Protein AF-A0A2U0RWL9-F1 (afdb_monomer_lite)

Secondary structure (DSSP, 8-state):
------S-HHHHHHH-SSEEEEETTEEEEEE-HHHHHHHTT-TT--HHHHHHHHTTTHHHHHHHHHHT-

pLDDT: mean 81.28, std 12.58, range [42.97, 94.25]

Sequence (69 aa):
TTILSTHVLEIADAVCDKVAILYQGTKLAEGTPTELRKESKMSDSSLEDIFLKLTGTNDIKDIVQALGK

Radius of gyration: 12.49 Å; chains: 1; bounding box: 34×26×21 Å

Structure (mmCIF, N/CA/C/O backbone):
data_AF-A0A2U0RWL9-F1
#
_entry.id   AF-A0A2U0RWL9-F1
#
loop_
_atom_site.group_PDB
_atom_site.id
_atom_site.type_symbol
_atom_site.label_atom_id
_atom_site.label_alt_id
_atom_site.label_comp_id
_atom_site.label_asym_id
_atom_site.label_entity_id
_atom_site.label_seq_id
_atom_site.pdbx_PDB_ins_code
_atom_site.Cartn_x
_atom_site.Cartn_y
_atom_site.Cartn_z
_atom_site.occupancy
_atom_site.B_iso_or_equiv
_atom_site.auth_seq_id
_atom_site.auth_comp_id
_atom_site.auth_asym_id
_atom_site.auth_atom_id
_atom_site.pdbx_PDB_model_num
ATOM 1 N N . THR A 1 1 ? 9.809 11.957 -8.601 1.00 86.25 1 THR A N 1
ATOM 2 C CA . THR A 1 1 ? 8.896 11.310 -7.643 1.00 86.25 1 THR A CA 1
ATOM 3 C C . THR A 1 1 ? 7.496 11.789 -7.907 1.00 86.25 1 THR A C 1
ATOM 5 O O . THR A 1 1 ? 7.287 12.995 -7.931 1.00 86.25 1 THR A O 1
ATOM 8 N N . THR A 1 2 ? 6.576 10.858 -8.131 1.00 93.44 2 THR A N 1
ATOM 9 C CA . THR A 1 2 ? 5.159 11.130 -8.397 1.00 93.44 2 THR A CA 1
ATOM 10 C C . THR A 1 2 ? 4.329 10.461 -7.310 1.00 93.44 2 THR A C 1
ATOM 12 O O . THR A 1 2 ? 4.703 9.389 -6.841 1.00 93.44 2 THR A O 1
ATOM 15 N N . ILE A 1 3 ? 3.224 11.088 -6.908 1.00 93.75 3 ILE A N 1
ATOM 16 C CA . ILE A 1 3 ? 2.260 10.505 -5.971 1.00 93.75 3 ILE A CA 1
ATOM 17 C C . ILE A 1 3 ? 0.964 10.248 -6.732 1.00 93.75 3 ILE A C 1
ATOM 19 O O . ILE A 1 3 ? 0.408 11.163 -7.336 1.00 93.75 3 ILE A O 1
ATOM 23 N N . LEU A 1 4 ? 0.496 9.004 -6.681 1.00 94.25 4 LEU A N 1
ATOM 24 C CA . LEU A 1 4 ? -0.810 8.592 -7.177 1.00 94.25 4 LEU A CA 1
ATOM 25 C C . LEU A 1 4 ? -1.708 8.285 -5.977 1.00 94.25 4 LEU A C 1
ATOM 27 O O . LEU A 1 4 ? -1.294 7.591 -5.052 1.00 94.25 4 LEU A O 1
ATOM 31 N N . SER A 1 5 ? -2.938 8.789 -6.002 1.00 93.50 5 SER A N 1
ATOM 32 C CA . SER A 1 5 ? -3.982 8.405 -5.055 1.00 93.50 5 SER A CA 1
ATOM 33 C C . SER A 1 5 ? -5.145 7.815 -5.834 1.00 93.50 5 SER A C 1
ATOM 35 O O . SER A 1 5 ? -5.631 8.413 -6.792 1.00 93.50 5 SER A O 1
ATOM 37 N N . THR A 1 6 ? -5.565 6.620 -5.442 1.00 93.69 6 THR A N 1
ATOM 38 C CA . THR A 1 6 ? -6.703 5.919 -6.025 1.00 93.69 6 THR A CA 1
ATOM 39 C C . THR A 1 6 ? -7.345 5.044 -4.956 1.00 93.69 6 THR A C 1
ATOM 41 O O . THR A 1 6 ? -6.673 4.599 -4.027 1.00 93.69 6 THR A O 1
ATOM 44 N N . HIS A 1 7 ? -8.646 4.803 -5.088 1.00 91.69 7 HIS A N 1
ATOM 45 C CA . HIS A 1 7 ? -9.355 3.788 -4.308 1.00 91.69 7 HIS A CA 1
ATOM 46 C C . HIS A 1 7 ? -9.337 2.414 -5.004 1.00 91.69 7 HIS A C 1
ATOM 48 O O . HIS A 1 7 ? -9.746 1.423 -4.410 1.00 91.69 7 HIS A O 1
ATOM 54 N N . VAL A 1 8 ? -8.870 2.349 -6.256 1.00 91.12 8 VAL A N 1
ATOM 55 C CA . VAL A 1 8 ? -8.770 1.115 -7.044 1.00 91.12 8 VAL A CA 1
ATOM 56 C C . VAL A 1 8 ? -7.400 0.486 -6.807 1.00 91.12 8 VAL A C 1
ATOM 58 O O . VAL A 1 8 ? -6.393 0.930 -7.364 1.00 91.12 8 VAL A O 1
ATOM 61 N N . LEU A 1 9 ? -7.363 -0.541 -5.962 1.00 89.88 9 LEU A N 1
ATOM 62 C CA . LEU A 1 9 ? -6.119 -1.142 -5.476 1.00 89.88 9 LEU A CA 1
ATOM 63 C C . LEU A 1 9 ? -5.329 -1.875 -6.571 1.00 89.88 9 LEU A C 1
ATOM 65 O O . LEU A 1 9 ? -4.104 -1.829 -6.542 1.00 89.88 9 LEU A O 1
ATOM 69 N N . GLU A 1 10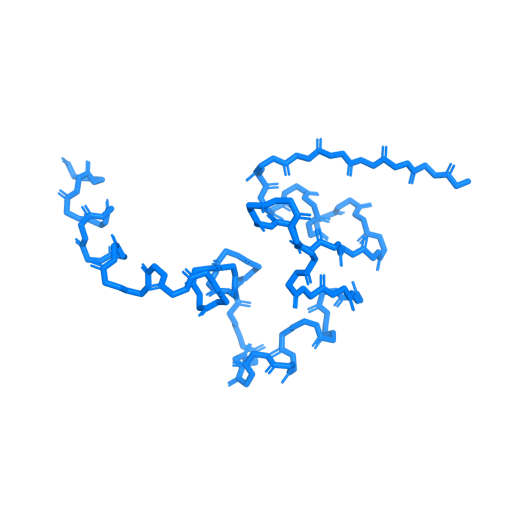 ? -5.990 -2.459 -7.576 1.00 89.25 10 GLU A N 1
ATOM 70 C CA . GLU A 1 10 ? -5.314 -3.069 -8.738 1.00 89.25 10 GLU A CA 1
ATOM 71 C C . GLU A 1 10 ? -4.486 -2.056 -9.537 1.00 89.25 10 GLU A C 1
ATOM 73 O O . GLU A 1 10 ? -3.386 -2.364 -9.989 1.00 89.25 10 GLU A O 1
ATOM 78 N N . ILE A 1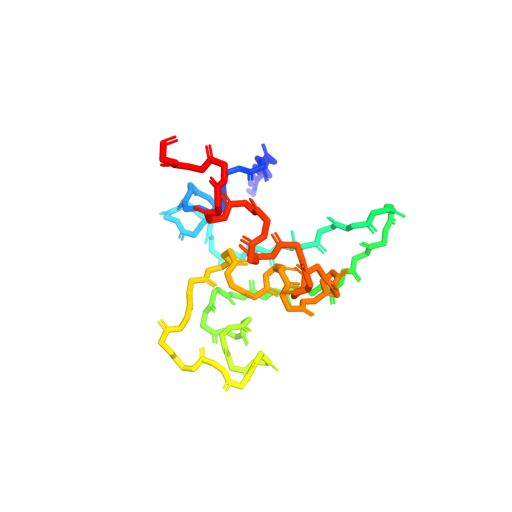 11 ? -4.977 -0.820 -9.675 1.00 91.12 11 ILE A N 1
ATOM 79 C CA . ILE A 1 11 ? -4.238 0.242 -10.370 1.00 91.12 11 ILE A CA 1
ATOM 80 C C . ILE A 1 11 ? -3.020 0.658 -9.541 1.00 91.12 11 ILE A C 1
ATOM 82 O O . ILE A 1 11 ? -1.945 0.871 -10.098 1.00 91.12 11 ILE A O 1
ATOM 86 N N . ALA A 1 12 ? -3.171 0.759 -8.216 1.00 91.94 12 ALA A N 1
ATOM 87 C CA . ALA A 1 12 ? -2.052 1.070 -7.330 1.00 91.94 12 ALA A CA 1
ATOM 88 C C . A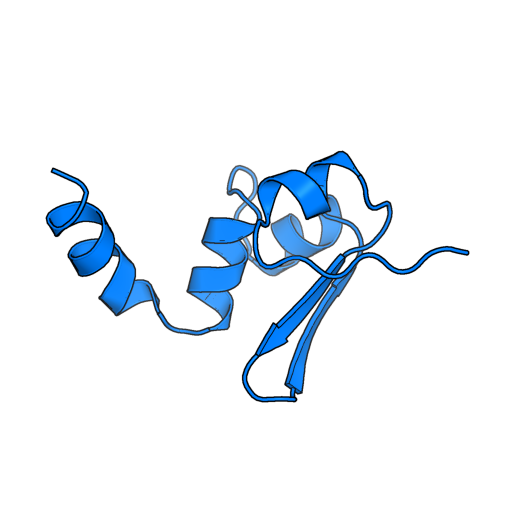LA A 1 12 ? -0.964 -0.017 -7.389 1.00 91.94 12 ALA A C 1
ATOM 90 O O . ALA A 1 12 ? 0.212 0.322 -7.464 1.00 91.94 12 ALA A O 1
ATOM 91 N N . ASP A 1 13 ? -1.353 -1.297 -7.421 1.00 88.94 13 ASP A N 1
ATOM 92 C CA . ASP A 1 13 ? -0.427 -2.434 -7.545 1.00 88.94 13 ASP A CA 1
ATOM 93 C C . ASP A 1 13 ? 0.324 -2.423 -8.887 1.00 88.94 13 ASP A C 1
ATOM 95 O O . ASP A 1 13 ? 1.528 -2.651 -8.943 1.00 88.94 13 ASP A O 1
ATOM 99 N N . ALA A 1 14 ? -0.382 -2.119 -9.980 1.00 91.00 14 ALA A N 1
ATOM 100 C CA . ALA A 1 14 ? 0.184 -2.159 -11.327 1.00 91.00 14 ALA A CA 1
ATOM 101 C C . ALA A 1 14 ? 1.104 -0.971 -11.655 1.00 91.00 14 ALA A C 1
ATOM 103 O O . ALA A 1 14 ? 1.965 -1.088 -12.528 1.00 91.00 14 ALA A O 1
ATOM 104 N N . VAL A 1 15 ? 0.895 0.185 -11.015 1.00 93.19 15 VAL A N 1
ATOM 105 C CA . VAL A 1 15 ? 1.553 1.449 -11.395 1.00 93.19 15 VAL A CA 1
ATOM 106 C C . VAL A 1 15 ? 2.595 1.912 -10.375 1.00 93.19 15 VAL A C 1
ATOM 108 O O . VAL A 1 15 ? 3.533 2.612 -10.756 1.00 93.19 15 VAL A O 1
ATOM 111 N N . CYS A 1 16 ? 2.450 1.583 -9.088 1.00 93.38 16 CYS A N 1
ATOM 112 C CA . CYS A 1 16 ? 3.288 2.154 -8.033 1.00 93.38 16 CYS A CA 1
ATOM 113 C C . CYS A 1 16 ? 4.394 1.205 -7.556 1.00 93.38 16 CYS A C 1
ATOM 115 O O . CYS A 1 16 ? 4.144 0.052 -7.228 1.00 93.38 16 CYS A O 1
ATOM 117 N N . ASP A 1 17 ? 5.604 1.744 -7.375 1.00 93.44 17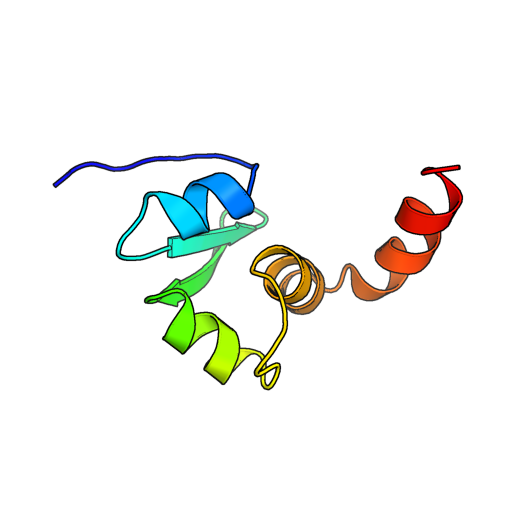 ASP A N 1
ATOM 118 C CA . ASP A 1 17 ? 6.720 1.010 -6.758 1.00 93.44 17 ASP A CA 1
ATOM 119 C C . ASP A 1 17 ? 6.496 0.763 -5.253 1.00 93.44 17 ASP A C 1
ATOM 121 O O . ASP A 1 17 ? 6.921 -0.247 -4.690 1.00 93.44 17 ASP A O 1
ATOM 125 N N . LYS A 1 18 ? 5.826 1.710 -4.584 1.00 92.88 18 LYS A N 1
ATOM 126 C CA . LYS A 1 18 ? 5.426 1.642 -3.173 1.00 92.88 18 LYS A CA 1
ATOM 127 C C . LYS A 1 18 ? 3.981 2.092 -3.019 1.00 92.88 18 LYS A C 1
ATOM 129 O O . LYS A 1 18 ? 3.564 3.077 -3.625 1.00 92.88 18 LYS A O 1
ATOM 134 N N . VAL A 1 19 ? 3.259 1.421 -2.133 1.00 93.31 19 VAL A N 1
ATOM 135 C CA . VAL A 1 19 ? 1.860 1.693 -1.812 1.00 93.31 19 VAL A CA 1
ATOM 136 C C . VAL A 1 19 ? 1.733 1.967 -0.316 1.00 93.31 19 VAL A C 1
ATOM 138 O O . VAL A 1 19 ? 2.347 1.289 0.507 1.00 93.31 19 VAL A O 1
ATOM 141 N N . ALA A 1 20 ? 0.927 2.967 0.038 1.00 92.12 20 ALA A N 1
ATOM 142 C CA . ALA A 1 20 ? 0.512 3.237 1.408 1.00 92.12 20 ALA A CA 1
ATOM 143 C C . ALA A 1 20 ? -1.006 3.081 1.513 1.00 92.12 20 ALA A C 1
ATOM 145 O O . ALA A 1 20 ? -1.749 3.668 0.727 1.00 92.12 20 ALA A O 1
ATOM 146 N N . ILE A 1 21 ? -1.463 2.311 2.497 1.00 89.94 21 ILE A N 1
ATOM 147 C CA . ILE A 1 21 ? -2.883 2.130 2.787 1.00 89.94 21 ILE A CA 1
ATOM 148 C C . ILE A 1 21 ? -3.288 3.133 3.862 1.00 89.94 21 ILE A C 1
ATOM 150 O O . ILE A 1 21 ? -2.757 3.124 4.976 1.00 89.94 21 ILE A O 1
ATOM 154 N N . LEU A 1 22 ? -4.252 3.986 3.525 1.00 89.88 22 LEU A N 1
ATOM 155 C CA . LEU A 1 22 ? -4.827 4.978 4.427 1.00 89.88 22 LEU A CA 1
ATOM 156 C C . LEU A 1 22 ? -6.267 4.595 4.768 1.00 89.88 22 LEU A C 1
ATOM 158 O O . LEU A 1 22 ? -7.060 4.281 3.882 1.00 89.88 22 LEU A O 1
ATOM 162 N N . TYR A 1 23 ? -6.619 4.672 6.047 1.00 86.56 23 TYR A N 1
ATOM 163 C CA . TYR A 1 23 ? -7.975 4.452 6.535 1.00 86.56 23 TYR A CA 1
ATOM 164 C C . TYR A 1 23 ? -8.280 5.423 7.672 1.00 86.56 23 TYR A C 1
ATOM 166 O O . TYR A 1 23 ? -7.490 5.552 8.604 1.00 86.56 23 TYR A O 1
ATOM 174 N N . GLN A 1 24 ? -9.407 6.136 7.584 1.00 87.94 24 GLN A N 1
ATOM 175 C CA . GLN A 1 24 ? -9.849 7.103 8.603 1.00 87.94 24 GLN A CA 1
ATOM 176 C C . GLN A 1 24 ? -8.752 8.101 9.034 1.00 87.94 24 GLN A C 1
ATOM 178 O O . GLN A 1 24 ? -8.560 8.379 10.214 1.00 87.94 24 GLN A O 1
ATOM 183 N N . GLY A 1 25 ? -7.987 8.621 8.069 1.00 89.12 25 GLY A N 1
ATOM 184 C CA . GLY A 1 25 ? -6.899 9.571 8.333 1.00 89.12 25 GLY A CA 1
ATOM 185 C C . GLY A 1 25 ? -5.640 8.957 8.957 1.00 89.12 25 GLY A C 1
ATOM 186 O O . GLY A 1 25 ? -4.700 9.688 9.254 1.00 89.12 25 GLY A O 1
ATOM 187 N N . THR A 1 26 ? -5.587 7.633 9.121 1.00 87.25 26 THR A N 1
ATOM 188 C CA . THR A 1 26 ? -4.441 6.908 9.680 1.00 87.25 26 THR A CA 1
ATOM 189 C C . THR A 1 26 ? -3.788 6.027 8.618 1.00 87.25 26 THR A C 1
ATOM 191 O O . THR A 1 26 ? -4.468 5.404 7.802 1.00 87.25 26 THR A O 1
ATOM 194 N N . LYS A 1 27 ? -2.453 5.958 8.624 1.00 90.94 27 LYS A N 1
ATOM 195 C CA . LYS A 1 27 ? -1.690 5.028 7.786 1.00 90.94 27 LYS A CA 1
ATOM 196 C C . LYS A 1 27 ? -1.687 3.646 8.426 1.00 90.94 27 LYS A C 1
ATOM 198 O O . LYS A 1 27 ? -1.117 3.485 9.501 1.00 90.94 27 LYS A O 1
ATOM 203 N N . LEU A 1 28 ? -2.307 2.674 7.764 1.00 87.56 28 LEU A N 1
ATOM 204 C CA . LEU A 1 28 ? -2.379 1.296 8.252 1.00 87.56 28 LEU A CA 1
ATOM 205 C C . LEU A 1 28 ? -1.157 0.474 7.846 1.00 87.56 28 LEU A C 1
ATOM 207 O O . LEU A 1 28 ? -0.662 -0.310 8.646 1.00 87.56 28 LEU A O 1
ATOM 211 N N . ALA A 1 29 ? -0.671 0.659 6.618 1.00 88.19 29 ALA A N 1
ATOM 212 C CA . ALA A 1 29 ? 0.493 -0.050 6.095 1.00 88.19 29 ALA A CA 1
ATOM 213 C C . ALA A 1 29 ? 1.191 0.773 5.005 1.00 88.19 29 ALA A C 1
ATOM 215 O O . ALA A 1 29 ? 0.572 1.636 4.375 1.00 88.19 29 ALA A O 1
ATOM 216 N N . GLU A 1 30 ? 2.479 0.523 4.785 1.00 91.25 30 GLU A N 1
ATOM 217 C CA . GLU A 1 30 ? 3.261 1.133 3.709 1.00 91.25 30 GLU A CA 1
ATOM 218 C C . GLU A 1 30 ? 4.414 0.216 3.311 1.00 91.25 30 GLU A C 1
ATOM 220 O O . GLU A 1 30 ? 5.186 -0.209 4.165 1.00 91.25 30 GLU A O 1
ATOM 225 N N . GLY A 1 31 ? 4.580 -0.014 2.014 1.00 91.50 31 GLY A N 1
ATOM 226 C CA . GLY A 1 31 ? 5.679 -0.814 1.493 1.00 91.50 31 GLY A CA 1
ATOM 227 C C . GLY A 1 31 ? 5.528 -1.070 0.004 1.00 91.50 31 GLY A C 1
ATOM 228 O O . GLY A 1 31 ? 4.640 -0.531 -0.656 1.00 91.50 31 GLY A O 1
ATOM 229 N N . THR A 1 32 ? 6.403 -1.902 -0.536 1.00 91.94 32 THR A N 1
ATOM 230 C CA . THR A 1 32 ? 6.177 -2.546 -1.831 1.00 91.94 32 THR A CA 1
ATOM 231 C C . THR A 1 32 ? 4.998 -3.522 -1.723 1.00 91.94 32 THR A C 1
ATOM 233 O O . THR A 1 32 ? 4.728 -4.049 -0.638 1.00 91.94 32 THR A O 1
ATOM 236 N N . PRO A 1 33 ? 4.307 -3.839 -2.827 1.00 85.44 33 PRO A N 1
ATOM 237 C CA . PRO A 1 33 ? 3.235 -4.832 -2.801 1.00 85.44 33 PRO A CA 1
ATOM 238 C C . PRO A 1 33 ? 3.657 -6.183 -2.211 1.00 85.44 33 PRO A C 1
ATOM 240 O O . PRO A 1 33 ? 2.907 -6.804 -1.460 1.00 85.44 33 PRO A O 1
ATOM 243 N N . THR A 1 34 ? 4.888 -6.617 -2.489 1.00 85.31 34 THR A N 1
ATOM 244 C CA . THR A 1 34 ? 5.470 -7.848 -1.939 1.00 85.31 34 THR A CA 1
ATOM 245 C C . THR A 1 34 ? 5.618 -7.792 -0.417 1.00 85.31 34 THR A C 1
ATOM 247 O O . THR A 1 34 ? 5.341 -8.777 0.269 1.00 85.31 34 THR A O 1
ATOM 250 N N . GLU A 1 35 ? 6.034 -6.649 0.135 1.00 88.44 35 GLU A N 1
ATOM 251 C CA . GLU A 1 35 ? 6.137 -6.450 1.586 1.00 88.44 35 GLU A CA 1
ATOM 252 C C . GLU A 1 35 ? 4.757 -6.468 2.242 1.00 88.44 35 GLU A C 1
ATOM 254 O O . GLU A 1 35 ? 4.561 -7.195 3.216 1.00 88.44 35 GLU A O 1
ATOM 259 N N . LEU A 1 36 ? 3.777 -5.776 1.652 1.00 85.50 36 LEU A N 1
ATOM 260 C CA . LEU A 1 36 ? 2.401 -5.746 2.157 1.00 85.50 36 LEU A CA 1
ATOM 261 C C . LEU A 1 36 ? 1.764 -7.150 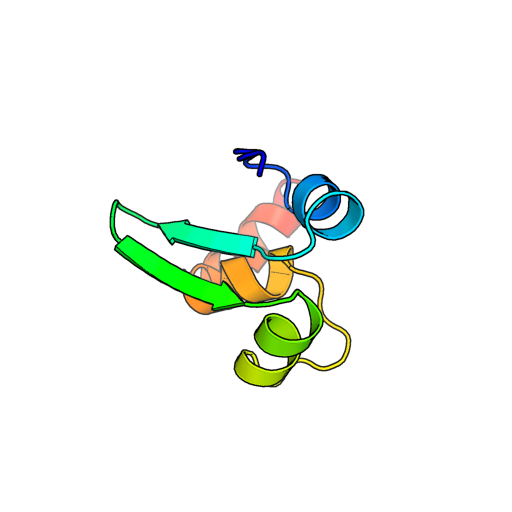2.179 1.00 85.50 36 LEU A C 1
ATOM 263 O O . LEU A 1 36 ? 1.085 -7.519 3.143 1.00 85.50 36 LEU A O 1
ATOM 267 N N . ARG A 1 37 ? 2.022 -7.977 1.154 1.00 82.88 37 ARG A N 1
ATOM 268 C CA . ARG A 1 37 ? 1.590 -9.393 1.085 1.00 82.88 37 ARG A CA 1
ATOM 269 C C . ARG A 1 37 ? 2.237 -10.256 2.172 1.00 82.88 37 ARG A C 1
ATOM 271 O O . ARG A 1 37 ? 1.602 -11.127 2.769 1.00 82.88 37 ARG A O 1
ATOM 278 N N . LYS A 1 38 ? 3.506 -9.991 2.486 1.00 82.25 38 LYS A N 1
ATOM 279 C CA . LYS A 1 38 ? 4.224 -10.683 3.563 1.00 82.25 38 LYS A CA 1
ATOM 280 C C . LYS A 1 38 ? 3.701 -10.286 4.947 1.00 82.25 38 LYS A C 1
ATOM 282 O O . LYS A 1 38 ? 3.521 -11.161 5.795 1.00 82.25 38 LYS A O 1
ATOM 287 N N . GLU A 1 39 ? 3.428 -9.002 5.174 1.00 73.94 39 GLU A N 1
ATOM 288 C CA . GLU A 1 39 ? 2.890 -8.492 6.446 1.00 73.94 39 GLU A CA 1
ATOM 289 C C . GLU A 1 39 ? 1.494 -9.039 6.756 1.00 73.94 39 GLU A C 1
ATOM 291 O O . GLU A 1 39 ? 1.181 -9.371 7.900 1.00 73.94 39 GLU A O 1
ATOM 296 N N . SER A 1 40 ? 0.675 -9.217 5.724 1.00 71.06 40 SER A N 1
ATOM 297 C CA . SER A 1 40 ? -0.675 -9.777 5.834 1.00 71.06 40 SER A CA 1
ATOM 298 C C . SER A 1 40 ? -0.713 -11.302 6.014 1.00 71.06 40 SER A C 1
ATOM 300 O O . SER A 1 40 ? -1.794 -11.860 6.209 1.00 71.06 40 SER A O 1
ATOM 302 N N . LYS A 1 41 ? 0.447 -11.988 6.016 1.00 71.81 41 LYS A N 1
ATOM 303 C CA . LYS A 1 41 ? 0.579 -13.463 6.068 1.00 71.81 41 LYS A CA 1
ATOM 304 C C . LYS A 1 41 ? -0.227 -14.170 4.972 1.00 71.81 41 LYS A C 1
ATOM 306 O O . LYS A 1 41 ? -0.724 -15.279 5.167 1.00 71.81 41 LYS A O 1
ATOM 311 N N . MET A 1 42 ? -0.361 -13.506 3.832 1.00 68.12 42 MET A N 1
ATOM 312 C CA . MET A 1 42 ? -1.256 -13.869 2.747 1.00 68.12 42 MET A CA 1
ATOM 313 C C . MET A 1 42 ? -0.469 -13.826 1.434 1.00 68.12 42 MET A C 1
ATOM 315 O O . MET A 1 42 ? -0.479 -12.844 0.697 1.00 68.12 42 MET A O 1
ATOM 319 N N . SER A 1 43 ? 0.272 -14.907 1.182 1.00 61.97 43 SER A N 1
ATOM 320 C CA . SER A 1 43 ? 1.277 -15.012 0.115 1.00 61.97 43 SER A CA 1
ATOM 321 C C . SER A 1 43 ? 0.717 -14.794 -1.297 1.00 61.97 43 SER A C 1
ATOM 323 O O . SER A 1 43 ? 1.419 -14.258 -2.146 1.00 61.97 43 SER A O 1
ATOM 325 N N . ASP A 1 44 ? -0.542 -15.178 -1.522 1.00 69.69 44 ASP A N 1
ATOM 326 C CA . ASP A 1 44 ? -1.223 -15.162 -2.828 1.00 69.69 44 ASP A CA 1
ATOM 327 C C . ASP A 1 44 ? -2.398 -14.171 -2.890 1.00 69.69 44 ASP A C 1
ATOM 329 O O . ASP A 1 44 ? -3.196 -14.192 -3.824 1.00 69.69 44 ASP A O 1
ATOM 333 N N . SER A 1 45 ? -2.552 -13.299 -1.892 1.00 78.56 45 SER A N 1
ATOM 334 C CA . SER A 1 45 ? -3.737 -12.437 -1.803 1.00 78.56 45 SER A CA 1
ATOM 335 C C . SER A 1 45 ? -3.513 -11.067 -2.425 1.00 78.56 45 SER A C 1
ATOM 337 O O . SER A 1 45 ? -2.404 -10.532 -2.400 1.00 78.56 45 SER A O 1
ATOM 339 N N . SER A 1 46 ? -4.576 -10.509 -2.999 1.00 85.50 46 SER A N 1
ATOM 340 C CA . SER A 1 46 ? -4.570 -9.199 -3.654 1.00 85.50 46 SER A CA 1
ATOM 341 C C . SER A 1 46 ? -4.376 -8.057 -2.644 1.00 85.50 46 SER A C 1
ATOM 343 O O . SER A 1 46 ? -4.623 -8.225 -1.448 1.00 85.50 46 SER A O 1
ATOM 345 N N . LEU A 1 47 ? -3.990 -6.860 -3.108 1.00 85.06 47 LEU A N 1
ATOM 346 C CA . LEU A 1 47 ? -3.976 -5.669 -2.241 1.00 85.06 47 LEU A CA 1
ATOM 347 C C . LEU A 1 47 ? -5.359 -5.379 -1.628 1.00 85.06 47 LEU A C 1
ATOM 349 O O . LEU A 1 47 ? -5.434 -4.832 -0.528 1.00 85.06 47 LEU A O 1
ATOM 353 N N . GLU A 1 48 ? -6.442 -5.778 -2.297 1.00 85.06 48 GLU A N 1
ATOM 354 C CA . GLU A 1 48 ? -7.810 -5.685 -1.781 1.00 85.06 48 GLU A CA 1
ATOM 355 C C . GLU A 1 48 ? -8.037 -6.587 -0.570 1.00 85.06 48 GLU A C 1
ATOM 357 O O . GLU A 1 48 ? -8.544 -6.134 0.457 1.00 85.06 48 GLU A O 1
ATOM 362 N N . ASP A 1 49 ? -7.592 -7.840 -0.633 1.00 84.56 49 ASP A N 1
ATOM 363 C CA . ASP A 1 49 ? -7.681 -8.754 0.504 1.00 84.56 49 ASP A CA 1
ATOM 364 C C . ASP A 1 49 ? -6.934 -8.216 1.725 1.00 84.56 49 ASP A C 1
ATOM 366 O O . ASP A 1 49 ? -7.429 -8.307 2.852 1.00 84.56 49 ASP A O 1
ATOM 370 N N . ILE A 1 50 ? -5.763 -7.624 1.488 1.00 85.44 50 ILE A N 1
ATOM 371 C CA . ILE A 1 50 ? -4.927 -7.002 2.516 1.00 85.4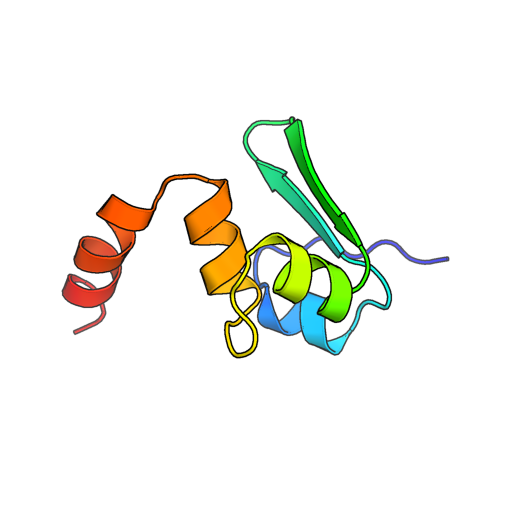4 50 ILE A CA 1
ATOM 372 C C . ILE A 1 50 ? -5.641 -5.796 3.118 1.00 85.44 50 ILE A C 1
ATOM 374 O O . ILE A 1 50 ? -5.716 -5.672 4.339 1.00 85.44 50 ILE A O 1
ATOM 378 N N . PHE A 1 51 ? -6.209 -4.929 2.281 1.00 85.56 51 PHE A N 1
ATOM 379 C CA . PHE A 1 51 ? -6.985 -3.779 2.729 1.00 85.56 51 PHE A CA 1
ATOM 380 C C . PHE A 1 51 ? -8.175 -4.198 3.601 1.00 85.56 51 PHE A C 1
ATOM 382 O O . PHE A 1 51 ? -8.360 -3.667 4.699 1.00 85.56 51 PHE A O 1
ATOM 389 N N . LEU A 1 52 ? -8.955 -5.183 3.156 1.00 84.50 52 LEU A N 1
ATOM 390 C CA . LEU A 1 52 ? -10.113 -5.695 3.895 1.00 84.50 52 LEU A CA 1
ATOM 391 C C . LEU A 1 52 ? -9.693 -6.311 5.234 1.00 84.50 52 LEU A C 1
ATOM 393 O O . LEU A 1 52 ? -10.335 -6.081 6.262 1.00 84.50 52 LEU A O 1
ATOM 397 N N . LYS A 1 53 ? -8.555 -7.015 5.247 1.00 83.38 53 LYS A N 1
ATOM 398 C CA . LYS A 1 53 ? -7.979 -7.579 6.468 1.00 83.38 53 LYS A CA 1
ATOM 399 C C . LYS A 1 53 ? -7.535 -6.504 7.459 1.00 83.38 53 LYS A C 1
ATOM 401 O O . LYS A 1 53 ? -7.802 -6.635 8.652 1.00 83.38 53 LYS A O 1
ATOM 406 N N . LEU A 1 54 ? -6.862 -5.459 6.979 1.00 82.38 54 LEU A N 1
ATOM 407 C CA . LEU A 1 54 ? -6.324 -4.374 7.808 1.00 82.38 54 LEU A CA 1
ATOM 408 C C . LEU A 1 54 ? -7.412 -3.442 8.344 1.00 82.38 54 LEU A C 1
ATOM 410 O O . LEU A 1 54 ? -7.294 -2.936 9.456 1.00 82.38 54 LEU A O 1
ATOM 414 N N . THR A 1 55 ? -8.475 -3.224 7.575 1.00 82.31 55 THR A N 1
ATOM 415 C CA . THR A 1 55 ? -9.604 -2.374 7.986 1.00 82.31 55 THR A CA 1
ATOM 416 C C . THR A 1 55 ? -10.630 -3.112 8.843 1.00 82.31 55 THR A C 1
ATOM 418 O O . THR A 1 55 ? -11.607 -2.508 9.277 1.00 82.31 55 THR A O 1
ATOM 421 N N . GLY A 1 56 ? -10.432 -4.411 9.098 1.00 74.44 56 GLY A N 1
ATOM 422 C CA . GLY A 1 56 ? -11.355 -5.220 9.895 1.00 74.44 56 GLY A CA 1
ATOM 423 C C . GLY A 1 56 ? -12.707 -5.445 9.217 1.00 74.44 56 GLY A C 1
ATOM 424 O O . GLY A 1 56 ? -13.624 -5.952 9.848 1.00 74.44 56 GLY A O 1
ATOM 425 N N . THR A 1 57 ? -12.837 -5.128 7.927 1.00 64.56 57 THR A N 1
ATOM 426 C CA . THR A 1 57 ? -14.063 -5.353 7.146 1.00 64.56 57 THR A CA 1
ATOM 427 C C . THR A 1 57 ? -14.183 -6.790 6.637 1.00 64.56 57 THR A C 1
ATOM 429 O O . THR A 1 57 ? -14.939 -7.068 5.709 1.00 64.56 57 THR A O 1
ATOM 432 N N . ASN A 1 58 ? -13.493 -7.736 7.281 1.00 57.59 58 ASN A N 1
ATOM 433 C CA . ASN A 1 58 ? -13.655 -9.167 7.034 1.00 57.59 58 ASN A CA 1
ATOM 434 C C . ASN A 1 58 ? -15.126 -9.610 7.138 1.00 57.59 58 ASN A C 1
ATOM 436 O O . ASN A 1 58 ? -15.535 -10.448 6.346 1.00 57.59 58 ASN A O 1
ATOM 440 N N . ASP A 1 59 ? -15.918 -9.002 8.028 1.00 53.34 59 ASP A N 1
ATOM 441 C CA . ASP A 1 59 ? -17.361 -9.269 8.164 1.00 53.34 59 ASP A CA 1
ATOM 442 C C . ASP A 1 59 ? -18.204 -8.679 7.013 1.00 53.34 59 ASP A C 1
ATOM 444 O O . ASP A 1 59 ? -19.341 -9.084 6.787 1.00 53.34 59 ASP A O 1
ATOM 448 N N . ILE A 1 60 ? -17.656 -7.720 6.255 1.00 60.69 60 ILE A N 1
ATOM 449 C CA . ILE A 1 60 ? -18.336 -7.077 5.120 1.00 60.69 60 ILE A CA 1
ATOM 450 C C . ILE A 1 60 ? -18.054 -7.827 3.808 1.00 60.69 60 ILE A C 1
ATOM 452 O O . ILE A 1 60 ? -18.842 -7.705 2.872 1.00 60.69 60 ILE A O 1
ATOM 456 N N . LYS A 1 61 ? -17.000 -8.662 3.730 1.00 57.03 61 LYS A N 1
ATOM 457 C CA . LYS A 1 61 ? -16.719 -9.497 2.542 1.00 57.03 61 LYS A CA 1
ATOM 458 C C . LYS A 1 61 ? -17.925 -10.346 2.140 1.00 57.03 61 LYS A C 1
ATOM 460 O O . LYS A 1 61 ? -18.294 -10.348 0.967 1.00 57.03 61 LYS A O 1
ATOM 465 N N . ASP A 1 62 ? -18.572 -10.984 3.112 1.00 59.38 62 ASP A N 1
ATOM 466 C CA . ASP A 1 62 ? -19.748 -11.827 2.874 1.00 59.38 62 ASP A CA 1
ATOM 467 C C . ASP A 1 62 ? -20.935 -11.013 2.325 1.00 59.38 62 ASP A C 1
ATOM 469 O O . ASP A 1 62 ? -21.695 -11.486 1.480 1.00 59.38 62 ASP A O 1
ATOM 473 N N . ILE A 1 63 ? -21.063 -9.751 2.751 1.00 66.00 63 ILE A N 1
ATOM 474 C CA . ILE A 1 63 ? -22.127 -8.833 2.325 1.00 66.00 63 ILE A CA 1
ATOM 475 C C . ILE A 1 63 ? -21.850 -8.288 0.916 1.00 66.00 63 ILE A C 1
ATOM 477 O O . ILE A 1 63 ? -22.752 -8.274 0.081 1.00 66.00 63 ILE A O 1
ATOM 481 N N . VAL A 1 64 ? -20.614 -7.876 0.612 1.00 65.50 64 VAL A N 1
ATOM 482 C CA . VAL A 1 64 ? -20.226 -7.404 -0.733 1.00 65.50 64 VAL A CA 1
ATOM 483 C C . VAL A 1 64 ? -20.383 -8.525 -1.758 1.00 65.50 64 VAL A C 1
ATOM 485 O O . VAL A 1 64 ? -20.928 -8.297 -2.837 1.00 65.50 64 VAL A O 1
ATOM 488 N N . GLN A 1 65 ? -19.989 -9.752 -1.406 1.00 61.66 65 GLN A N 1
ATOM 489 C CA . GLN A 1 65 ? -20.161 -10.918 -2.272 1.00 61.66 65 GLN A CA 1
ATOM 490 C C . GLN A 1 65 ? -21.640 -11.256 -2.512 1.00 61.66 65 GLN A C 1
ATOM 492 O O . GLN A 1 65 ? -22.003 -11.669 -3.613 1.00 61.66 65 GLN A O 1
ATOM 497 N N . ALA A 1 66 ? -22.504 -11.051 -1.514 1.00 62.84 66 ALA A N 1
ATOM 498 C CA . ALA A 1 66 ? -23.946 -11.247 -1.651 1.00 62.84 66 ALA A CA 1
ATOM 499 C C . ALA A 1 66 ? -24.627 -10.179 -2.528 1.00 62.84 66 ALA A C 1
ATOM 501 O O . ALA A 1 66 ? -25.628 -10.480 -3.172 1.00 62.84 66 ALA A O 1
ATOM 502 N N . LEU A 1 67 ? -24.091 -8.954 -2.570 1.00 63.47 67 LEU A N 1
ATOM 503 C CA . LEU A 1 67 ? -24.614 -7.844 -3.379 1.00 63.47 67 LEU A CA 1
ATOM 504 C C . LEU A 1 67 ? -24.063 -7.813 -4.817 1.00 63.47 67 LEU A C 1
ATOM 506 O O . LEU A 1 67 ? -24.605 -7.104 -5.658 1.00 63.47 67 LEU A O 1
ATOM 510 N N . GLY A 1 68 ? -22.999 -8.567 -5.104 1.00 59.97 68 GLY A N 1
ATOM 511 C CA . GLY A 1 68 ? -22.396 -8.699 -6.437 1.00 59.97 68 GLY A CA 1
ATOM 512 C C . GLY A 1 68 ? -23.071 -9.723 -7.363 1.00 59.97 68 GLY A C 1
ATOM 513 O O . GLY A 1 68 ? -22.464 -10.102 -8.366 1.00 59.97 68 GLY A O 1
ATOM 514 N N . LYS A 1 69 ? -24.277 -10.201 -7.026 1.00 42.97 69 LYS A N 1
ATOM 515 C CA . LYS A 1 69 ? -25.099 -11.102 -7.852 1.00 42.97 69 LYS A CA 1
ATOM 516 C C . LYS A 1 69 ? -26.344 -10.414 -8.391 1.00 42.97 69 LYS A C 1
ATOM 518 O O . LYS A 1 69 ? -27.024 -9.731 -7.597 1.00 42.97 69 LYS A O 1
#

Foldseek 3Di:
DDDDDDPPQVCCLVPDQKDWDDDPNDTQDIDGPCVLCVVQVHNPDGVVVSNCSSVVVPVCVVVVVVVVD